Protein AF-A0A957LXC7-F1 (afdb_monomer_lite)

Radius of gyration: 22.35 Å; chains: 1; bounding box: 39×41×68 Å

pLDDT: mean 74.43, std 14.74, range [42.03, 92.44]

Secondary structure (DSSP, 8-state):
----------GGGS-PPPP-EEEE-TTS-EEEES--GGGHHHHHHH-SPPP----------TT----

Foldseek 3Di:
DDDDPPPPPPCVVPPDDDDWDWDQDPVRDIDIPPDDPVCPVVVVVVDGDDDDDPDPPPPPPVPPDDD

Sequence (67 aa):
MSASANSDADLSAFAFPTETEVYIRPDGRVIIADLPAELAALVAELGDPQACAITARVQENPEDKEE

Structure (mmCIF, N/CA/C/O backbone):
data_AF-A0A957LXC7-F1
#
_entry.id   AF-A0A957LXC7-F1
#
loop_
_atom_site.group_PDB
_atom_site.id
_atom_site.type_symbol
_atom_site.label_atom_id
_atom_site.label_alt_id
_atom_site.label_comp_id
_atom_site.label_asym_id
_atom_site.label_entity_id
_atom_site.label_seq_id
_atom_site.pdbx_PDB_ins_code
_atom_site.Cartn_x
_atom_site.Cartn_y
_atom_site.Cartn_z
_atom_site.occupancy
_atom_site.B_iso_or_equiv
_atom_site.auth_seq_id
_atom_site.auth_comp_id
_atom_site.auth_asym_id
_atom_site.auth_atom_id
_atom_site.pdbx_PDB_model_num
ATOM 1 N N . MET A 1 1 ? 27.189 32.926 -34.188 1.00 42.03 1 MET A N 1
ATOM 2 C CA . MET A 1 1 ? 26.279 31.792 -33.936 1.00 42.03 1 MET A CA 1
ATOM 3 C C . MET A 1 1 ? 26.308 31.536 -32.440 1.00 42.03 1 MET A C 1
ATOM 5 O O . MET A 1 1 ? 27.340 31.108 -31.946 1.00 42.03 1 MET A O 1
ATOM 9 N N . SER A 1 2 ? 25.256 31.923 -31.718 1.00 45.78 2 SER A N 1
ATOM 10 C CA . SER A 1 2 ? 25.199 31.816 -30.255 1.00 45.78 2 SER A CA 1
ATOM 11 C C . SER A 1 2 ? 24.452 30.540 -29.886 1.00 45.78 2 SER A C 1
ATOM 13 O O . SER A 1 2 ? 23.243 30.465 -30.084 1.00 45.78 2 SER A O 1
ATOM 15 N N . ALA A 1 3 ? 25.164 29.527 -29.396 1.00 48.22 3 ALA A N 1
ATOM 16 C CA . ALA A 1 3 ? 24.542 28.356 -28.794 1.00 48.22 3 ALA A CA 1
ATOM 17 C C . ALA A 1 3 ? 24.234 28.695 -27.329 1.00 48.22 3 ALA A C 1
ATOM 19 O O . ALA A 1 3 ? 25.149 28.819 -26.518 1.00 48.22 3 ALA A O 1
ATOM 20 N N . SER A 1 4 ? 22.954 28.897 -27.002 1.00 47.88 4 SER A N 1
ATOM 21 C CA . SER A 1 4 ? 22.508 28.854 -25.607 1.00 47.88 4 SER A CA 1
ATOM 22 C C . SER A 1 4 ? 22.524 27.393 -25.182 1.00 47.88 4 SER A C 1
ATOM 24 O O . SER A 1 4 ? 21.678 26.611 -25.609 1.00 47.88 4 SER A O 1
ATOM 26 N N . ALA A 1 5 ? 23.529 27.013 -24.400 1.00 51.47 5 ALA A N 1
ATOM 27 C CA . ALA A 1 5 ? 23.506 25.762 -23.666 1.00 51.47 5 ALA A CA 1
ATOM 28 C C . ALA A 1 5 ? 22.518 25.946 -22.508 1.00 51.47 5 ALA A C 1
ATOM 30 O O . ALA A 1 5 ? 22.866 26.520 -21.478 1.00 51.47 5 ALA A O 1
ATOM 31 N N . ASN A 1 6 ? 21.270 25.513 -22.699 1.00 55.16 6 ASN A N 1
ATOM 32 C CA . ASN A 1 6 ? 20.417 25.207 -21.560 1.00 55.16 6 ASN A CA 1
ATOM 33 C C . ASN A 1 6 ? 21.027 23.973 -20.900 1.00 55.16 6 ASN A C 1
ATOM 35 O O . ASN A 1 6 ? 20.874 22.854 -21.384 1.00 55.16 6 ASN A O 1
ATOM 39 N N . SER A 1 7 ? 21.787 24.200 -19.835 1.00 56.19 7 SER A N 1
ATOM 40 C CA . SER A 1 7 ? 22.126 23.154 -18.886 1.00 56.19 7 SER A CA 1
ATOM 41 C C . SER A 1 7 ? 20.833 22.794 -18.162 1.00 56.19 7 SER A C 1
ATOM 43 O O . SER A 1 7 ? 20.508 23.409 -17.148 1.00 56.19 7 SER A O 1
ATOM 45 N N . ASP A 1 8 ? 20.066 21.855 -18.718 1.00 56.62 8 ASP A N 1
ATOM 46 C CA . ASP A 1 8 ? 19.088 21.092 -17.947 1.00 56.62 8 ASP A CA 1
ATOM 47 C C . ASP A 1 8 ? 19.874 20.446 -16.805 1.00 56.62 8 ASP A C 1
ATOM 49 O O . ASP A 1 8 ? 20.624 19.487 -16.998 1.00 56.62 8 ASP A O 1
ATOM 53 N N . ALA A 1 9 ? 19.829 21.085 -15.637 1.00 58.47 9 ALA A N 1
ATOM 54 C CA . ALA A 1 9 ? 20.450 20.562 -14.441 1.00 58.47 9 ALA A CA 1
ATOM 55 C C . ALA A 1 9 ? 19.805 19.204 -14.177 1.00 58.47 9 ALA A C 1
ATOM 57 O O . ALA A 1 9 ? 18.585 19.108 -14.064 1.00 58.47 9 ALA A O 1
ATOM 58 N N . ASP A 1 10 ? 20.625 18.161 -14.120 1.00 61.53 10 ASP A N 1
ATOM 59 C C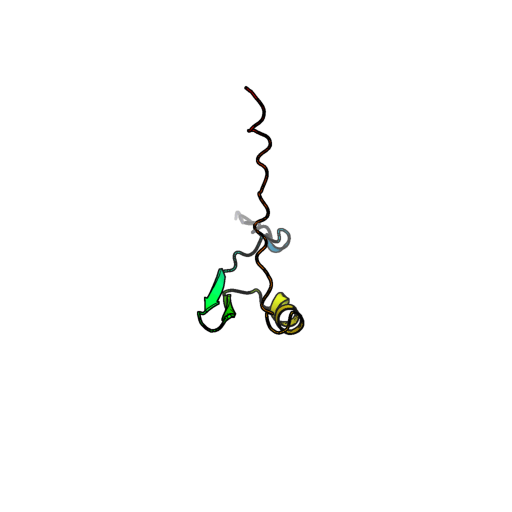A . ASP A 1 10 ? 20.181 16.820 -13.784 1.00 61.53 10 ASP A CA 1
ATOM 60 C C . ASP A 1 10 ? 19.695 16.819 -12.327 1.00 61.53 10 ASP A C 1
ATOM 62 O O . ASP A 1 10 ? 20.467 16.677 -11.376 1.00 61.53 10 ASP A O 1
ATOM 66 N N . LEU A 1 11 ? 18.397 17.074 -12.149 1.00 59.56 11 LEU A N 1
ATOM 67 C CA . LEU A 1 11 ? 17.729 17.093 -10.852 1.00 59.56 11 LEU A CA 1
ATOM 68 C C . LEU A 1 11 ? 17.596 15.685 -10.256 1.00 59.56 11 LEU A C 1
ATOM 70 O O . LEU A 1 11 ? 17.103 15.568 -9.139 1.00 59.56 11 LEU A O 1
ATOM 74 N N . SER A 1 12 ? 18.066 14.630 -10.939 1.00 61.06 12 SER A N 1
ATOM 75 C CA . SER A 1 12 ? 18.082 13.264 -10.397 1.00 61.06 12 SER A CA 1
ATOM 76 C C . SER A 1 12 ? 18.916 13.134 -9.117 1.00 61.06 12 SER A C 1
ATOM 78 O O . SER A 1 12 ? 18.675 12.234 -8.316 1.00 61.06 12 SER A O 1
ATOM 80 N N . ALA A 1 13 ? 19.853 14.062 -8.875 1.00 61.75 13 ALA A N 1
ATOM 81 C CA . ALA A 1 13 ? 20.613 14.141 -7.629 1.00 61.75 13 ALA A CA 1
ATOM 82 C C . ALA A 1 13 ? 19.778 14.628 -6.426 1.00 61.75 13 ALA A C 1
ATOM 84 O O . ALA A 1 13 ? 20.160 14.395 -5.278 1.00 61.75 13 ALA A O 1
ATOM 85 N N . PHE A 1 14 ? 18.643 15.289 -6.668 1.00 60.88 14 PHE A N 1
ATOM 86 C CA . PHE A 1 14 ? 17.673 15.645 -5.640 1.00 60.88 14 PHE A CA 1
ATOM 87 C C . PHE A 1 14 ? 16.543 14.617 -5.680 1.00 60.88 14 PHE A C 1
ATOM 89 O O . PHE A 1 14 ? 15.582 14.764 -6.429 1.00 60.88 14 PHE A O 1
ATOM 96 N N . ALA A 1 15 ? 16.664 13.558 -4.875 1.00 70.06 15 ALA A N 1
ATOM 97 C CA . ALA A 1 15 ? 15.566 12.627 -4.642 1.00 70.06 15 ALA A CA 1
ATOM 98 C C . ALA A 1 15 ? 14.421 13.386 -3.956 1.00 70.06 15 ALA A C 1
ATOM 100 O O . ALA A 1 15 ? 14.404 13.553 -2.735 1.00 70.06 15 ALA A O 1
ATOM 101 N N . PHE A 1 16 ? 13.497 13.919 -4.753 1.00 68.44 16 PHE A N 1
ATOM 102 C CA . PHE A 1 16 ? 12.263 14.475 -4.227 1.00 68.44 16 PHE A CA 1
ATOM 103 C C . PHE A 1 16 ? 11.490 13.343 -3.546 1.00 68.44 16 PHE A C 1
ATOM 105 O O . PHE A 1 16 ? 11.449 12.234 -4.088 1.00 68.44 16 PHE A O 1
ATOM 112 N N . PRO A 1 17 ? 10.903 13.584 -2.361 1.00 71.56 17 PRO A N 1
ATOM 113 C CA . PRO A 1 17 ? 10.051 12.588 -1.736 1.00 71.56 17 PRO A CA 1
ATOM 114 C C . PRO A 1 17 ? 8.942 12.202 -2.718 1.00 71.56 17 PRO A C 1
ATOM 116 O O . PRO A 1 17 ? 8.260 13.071 -3.262 1.00 71.56 17 PRO A O 1
ATOM 119 N N . THR A 1 18 ? 8.803 10.904 -2.975 1.00 74.38 18 THR A N 1
ATOM 120 C CA . THR A 1 18 ? 7.733 10.383 -3.822 1.00 74.38 18 THR A CA 1
ATOM 121 C C . THR A 1 18 ? 6.432 10.412 -3.030 1.00 74.38 18 THR A C 1
ATOM 123 O O . THR A 1 18 ? 6.352 9.839 -1.941 1.00 74.38 18 THR A O 1
ATOM 126 N N . GLU A 1 19 ? 5.421 11.089 -3.566 1.00 84.25 19 GLU A N 1
ATOM 127 C CA . GLU A 1 19 ? 4.051 10.959 -3.074 1.00 84.25 19 GLU A CA 1
ATOM 128 C C . GLU A 1 19 ? 3.521 9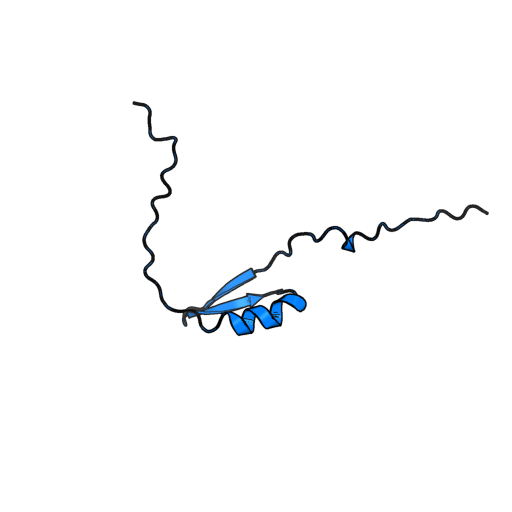.562 -3.430 1.00 84.25 19 GLU A C 1
ATOM 130 O O . GLU A 1 19 ? 3.783 9.063 -4.522 1.00 84.25 19 GLU A O 1
ATOM 135 N N . THR A 1 20 ? 2.848 8.903 -2.487 1.00 86.50 20 THR A N 1
ATOM 136 C CA . THR A 1 20 ? 2.273 7.564 -2.676 1.00 86.50 20 THR A CA 1
ATOM 137 C C . THR A 1 20 ? 0.977 7.451 -1.889 1.00 86.50 20 THR A C 1
ATOM 139 O O . THR A 1 20 ? 0.872 7.911 -0.747 1.00 86.50 20 THR A O 1
ATOM 142 N N . GLU A 1 21 ? -0.021 6.822 -2.492 1.00 92.44 21 GLU A N 1
ATOM 143 C CA . GLU A 1 21 ? -1.331 6.627 -1.899 1.00 92.44 21 GLU A CA 1
ATOM 144 C C . GLU A 1 21 ? -1.451 5.224 -1.315 1.00 92.44 21 GLU A C 1
ATOM 146 O O . GLU A 1 21 ? -1.138 4.213 -1.947 1.00 92.44 21 GLU A O 1
ATOM 151 N N . VAL A 1 22 ? -1.980 5.153 -0.095 1.00 91.31 22 VAL A N 1
ATOM 152 C CA . VAL A 1 22 ? -2.238 3.887 0.588 1.00 91.31 22 VAL A CA 1
ATOM 153 C C . VAL A 1 22 ? -3.729 3.756 0.857 1.00 91.31 22 VAL A C 1
ATOM 155 O O . VAL A 1 22 ? -4.323 4.554 1.581 1.00 91.31 22 VAL A O 1
ATOM 158 N N . TYR A 1 23 ? -4.334 2.711 0.298 1.00 92.12 23 TYR A N 1
ATOM 159 C CA . TYR A 1 23 ? -5.746 2.391 0.475 1.00 92.12 23 TYR A CA 1
ATOM 160 C C . TYR A 1 23 ? -5.908 1.146 1.340 1.00 92.12 23 TYR A C 1
ATOM 162 O O . TYR A 1 23 ? -5.287 0.113 1.090 1.00 92.12 23 TYR A O 1
ATOM 170 N N . ILE A 1 24 ? -6.806 1.218 2.321 1.00 91.38 24 ILE A N 1
ATOM 171 C CA . ILE A 1 24 ? -7.195 0.073 3.148 1.00 91.38 24 ILE A CA 1
ATOM 172 C C . ILE A 1 24 ? -8.605 -0.341 2.741 1.00 91.38 24 ILE A C 1
ATOM 174 O O . ILE A 1 24 ? -9.559 0.429 2.866 1.00 91.38 24 ILE A O 1
ATOM 178 N N . ARG A 1 25 ? -8.742 -1.561 2.223 1.00 91.25 25 ARG A N 1
ATOM 179 C CA . ARG A 1 25 ? -10.039 -2.114 1.827 1.00 91.25 25 ARG A CA 1
ATOM 180 C C . ARG A 1 25 ? -10.811 -2.640 3.044 1.00 91.25 25 ARG A C 1
ATOM 182 O O . ARG A 1 25 ? -10.202 -3.002 4.049 1.00 91.25 25 ARG A O 1
ATOM 189 N N . PRO A 1 26 ? -12.149 -2.776 2.948 1.00 89.88 26 PRO A N 1
ATOM 190 C CA . PRO A 1 26 ? -12.964 -3.329 4.035 1.00 89.88 26 PRO A CA 1
ATOM 191 C C . PRO A 1 26 ? -12.609 -4.769 4.434 1.00 89.88 26 PRO A C 1
ATOM 193 O O . PRO A 1 26 ? -12.919 -5.188 5.542 1.00 89.88 26 PRO A O 1
ATOM 196 N N . ASP A 1 27 ? -11.965 -5.529 3.541 1.00 88.19 27 ASP A N 1
ATOM 197 C CA . ASP A 1 27 ? -11.453 -6.878 3.814 1.00 88.19 27 ASP A CA 1
ATOM 198 C C . ASP A 1 27 ? -10.074 -6.874 4.504 1.00 88.19 27 ASP A C 1
ATOM 200 O O . ASP A 1 27 ? -9.465 -7.928 4.661 1.00 88.19 27 ASP A O 1
ATOM 204 N N . GLY A 1 28 ? -9.576 -5.700 4.910 1.00 85.06 28 GLY A N 1
ATOM 205 C CA . GLY A 1 28 ? -8.298 -5.525 5.601 1.00 85.06 28 GLY A CA 1
ATOM 206 C C . GLY A 1 28 ? -7.078 -5.515 4.681 1.00 85.06 28 GLY A C 1
ATOM 207 O O . GLY A 1 28 ? -5.959 -5.354 5.163 1.00 85.06 28 GLY A O 1
AT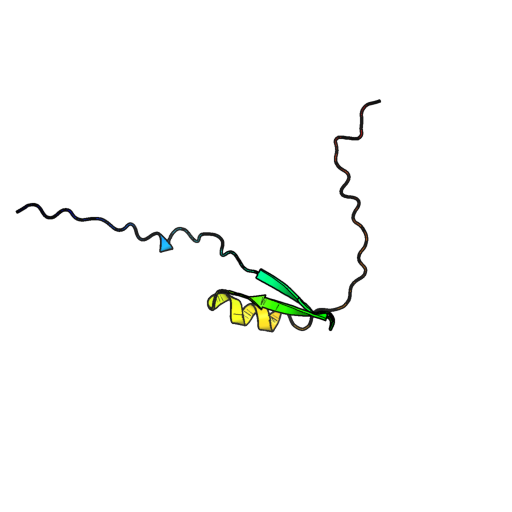OM 208 N N . ARG A 1 29 ? -7.257 -5.662 3.362 1.00 86.94 29 ARG A N 1
ATOM 209 C CA . ARG A 1 29 ? -6.139 -5.610 2.412 1.00 86.94 29 ARG A CA 1
ATOM 210 C C . ARG A 1 29 ? -5.629 -4.185 2.246 1.00 86.94 29 ARG A C 1
ATOM 212 O O . ARG A 1 29 ? -6.421 -3.254 2.089 1.00 86.94 29 ARG A O 1
ATOM 219 N N . VAL A 1 30 ? -4.309 -4.050 2.199 1.00 89.81 30 VAL A N 1
ATOM 220 C CA . VAL A 1 30 ? -3.614 -2.791 1.919 1.00 89.81 30 VAL A CA 1
ATOM 221 C C . VAL A 1 30 ? -3.213 -2.763 0.447 1.00 89.81 30 VAL A C 1
ATOM 223 O O . VAL A 1 30 ? -2.665 -3.734 -0.069 1.00 89.81 30 VAL A O 1
ATOM 226 N N . ILE A 1 31 ? -3.507 -1.659 -0.232 1.00 90.00 31 ILE A N 1
ATOM 227 C CA . ILE A 1 31 ? -3.071 -1.380 -1.600 1.00 90.00 31 ILE A CA 1
ATOM 228 C C . ILE A 1 31 ? -2.184 -0.143 -1.540 1.00 90.00 31 ILE A C 1
ATOM 230 O O . ILE A 1 31 ? -2.631 0.896 -1.062 1.00 90.00 31 ILE A O 1
ATOM 234 N N . ILE A 1 32 ? -0.953 -0.263 -2.031 1.00 91.19 32 ILE A N 1
ATOM 235 C CA . ILE A 1 32 ? -0.026 0.859 -2.190 1.00 91.19 32 ILE A CA 1
ATOM 236 C C . ILE A 1 32 ? -0.011 1.205 -3.679 1.00 91.19 32 ILE A C 1
ATOM 238 O O . ILE A 1 32 ? 0.381 0.370 -4.497 1.00 91.19 32 ILE A O 1
ATOM 242 N N . ALA A 1 33 ? -0.518 2.382 -4.030 1.00 90.75 33 ALA A N 1
ATOM 243 C CA . ALA A 1 33 ? -0.545 2.885 -5.396 1.00 90.75 33 ALA A CA 1
ATOM 244 C C . ALA A 1 33 ? 0.677 3.768 -5.670 1.00 90.75 33 ALA A C 1
ATOM 246 O O . ALA A 1 33 ? 1.304 4.283 -4.744 1.00 90.75 33 ALA A O 1
ATOM 247 N N . ASP A 1 34 ? 1.034 3.871 -6.950 1.00 88.75 34 ASP A N 1
ATOM 248 C CA . ASP A 1 34 ? 2.119 4.726 -7.443 1.00 88.75 34 ASP A CA 1
ATOM 249 C C . ASP A 1 34 ? 3.462 4.523 -6.714 1.00 88.75 34 ASP A C 1
ATOM 251 O O . ASP A 1 34 ? 4.295 5.418 -6.595 1.00 88.75 34 ASP A O 1
ATOM 255 N N . LEU A 1 35 ? 3.695 3.284 -6.259 1.00 87.00 35 LEU A N 1
ATOM 256 C CA . LEU A 1 35 ? 4.937 2.888 -5.612 1.00 87.00 35 LEU A CA 1
ATOM 257 C C . LEU A 1 35 ? 6.093 2.871 -6.631 1.00 87.00 35 LEU A C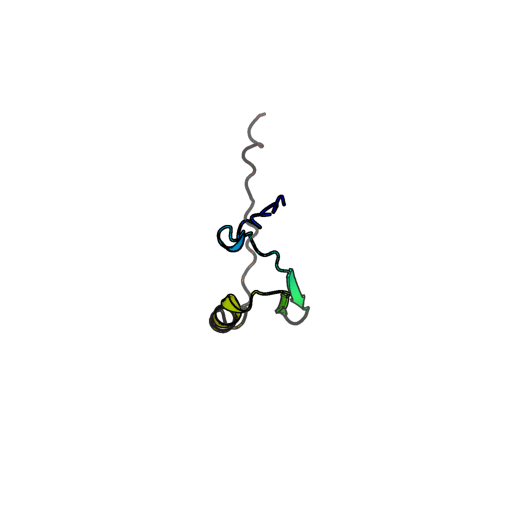 1
ATOM 259 O O . LEU A 1 35 ? 5.996 2.172 -7.648 1.00 87.00 35 LEU A O 1
ATOM 263 N N . PRO A 1 36 ? 7.223 3.535 -6.332 1.00 86.44 36 PRO A N 1
ATOM 264 C CA . PRO A 1 36 ? 8.436 3.432 -7.132 1.00 86.44 36 PRO A CA 1
ATOM 265 C C . PRO A 1 36 ? 8.909 1.984 -7.292 1.00 86.44 36 PRO A C 1
ATOM 267 O O . PRO A 1 36 ? 8.897 1.189 -6.345 1.00 86.44 36 PRO A O 1
ATOM 270 N N . ALA A 1 37 ? 9.352 1.634 -8.499 1.00 87.19 37 ALA A N 1
ATOM 271 C CA . ALA A 1 37 ? 9.701 0.259 -8.853 1.00 87.19 37 ALA A CA 1
ATOM 272 C C . ALA A 1 37 ? 10.840 -0.308 -7.987 1.00 87.19 37 ALA A C 1
ATOM 274 O O . ALA A 1 37 ? 10.855 -1.498 -7.677 1.00 87.19 37 ALA A O 1
ATOM 275 N N . GLU A 1 38 ? 11.766 0.543 -7.552 1.00 86.56 38 GLU A N 1
ATOM 276 C CA . GLU A 1 38 ? 12.872 0.202 -6.661 1.00 86.56 38 GLU A CA 1
ATOM 277 C C . GLU A 1 38 ? 12.415 -0.266 -5.271 1.00 86.56 38 GLU A C 1
ATOM 279 O O . GLU A 1 38 ? 13.133 -1.019 -4.613 1.00 86.56 38 GLU A O 1
ATOM 284 N N . LEU A 1 39 ? 11.211 0.119 -4.835 1.00 86.50 39 LEU A N 1
ATOM 285 C CA . LEU A 1 39 ? 10.649 -0.269 -3.540 1.00 86.50 39 LEU A CA 1
ATOM 286 C C . LEU A 1 39 ? 9.749 -1.511 -3.625 1.00 86.50 39 LEU A C 1
ATOM 288 O O . LEU A 1 39 ? 9.348 -2.045 -2.591 1.00 86.50 39 LEU A O 1
ATOM 292 N N . ALA A 1 40 ? 9.454 -2.015 -4.828 1.00 86.69 40 ALA A N 1
ATOM 293 C CA . ALA A 1 40 ? 8.540 -3.144 -5.017 1.00 86.69 40 ALA A CA 1
ATOM 294 C C . ALA A 1 40 ? 9.000 -4.419 -4.287 1.00 86.69 40 ALA A C 1
ATOM 296 O O . ALA A 1 40 ? 8.177 -5.150 -3.735 1.00 86.69 40 ALA A O 1
ATOM 297 N N . ALA A 1 41 ? 10.314 -4.670 -4.237 1.00 88.44 41 ALA A N 1
ATOM 298 C CA . ALA A 1 41 ? 10.872 -5.812 -3.512 1.00 88.44 41 ALA A CA 1
ATOM 299 C C . ALA A 1 41 ? 10.645 -5.701 -1.995 1.00 88.44 41 ALA A C 1
ATOM 301 O O . ALA A 1 41 ? 10.282 -6.685 -1.357 1.00 88.44 41 ALA A O 1
ATOM 302 N N . LEU A 1 42 ? 10.772 -4.495 -1.434 1.00 89.25 42 LEU A N 1
ATOM 303 C CA . LEU A 1 42 ? 10.576 -4.256 -0.002 1.00 89.25 42 LEU A CA 1
ATOM 304 C C . LEU A 1 42 ? 9.121 -4.490 0.412 1.00 89.25 42 LEU A C 1
ATOM 306 O O . LEU A 1 42 ? 8.867 -5.030 1.483 1.00 89.25 42 LEU A O 1
ATOM 310 N N . VAL A 1 43 ? 8.157 -4.156 -0.450 1.00 86.81 43 VAL A N 1
ATOM 311 C CA . VAL A 1 43 ? 6.736 -4.431 -0.178 1.00 86.81 43 VAL A CA 1
ATOM 312 C C . VAL A 1 43 ? 6.457 -5.926 -0.061 1.00 86.81 43 VAL A C 1
ATOM 314 O O . VAL A 1 43 ? 5.649 -6.327 0.773 1.00 86.81 43 VAL A O 1
ATOM 317 N N . ALA A 1 44 ? 7.155 -6.766 -0.827 1.00 84.62 44 ALA A N 1
ATOM 318 C CA . ALA A 1 44 ? 7.048 -8.213 -0.668 1.00 84.62 44 ALA A CA 1
ATOM 319 C C . ALA A 1 44 ? 7.634 -8.701 0.672 1.00 84.62 44 ALA A C 1
ATOM 321 O O . ALA A 1 44 ? 7.132 -9.668 1.241 1.00 84.62 44 ALA A O 1
ATOM 322 N N . GLU A 1 45 ? 8.663 -8.029 1.198 1.00 91.00 45 GLU A N 1
ATOM 323 C CA . GLU A 1 45 ? 9.291 -8.362 2.485 1.00 91.00 45 GLU A CA 1
ATOM 324 C C . GLU A 1 45 ? 8.446 -7.950 3.700 1.00 91.00 45 GLU A C 1
ATOM 326 O O . GLU A 1 45 ? 8.533 -8.596 4.745 1.00 91.00 45 GLU A O 1
ATOM 331 N N . LEU A 1 46 ? 7.602 -6.918 3.573 1.00 86.00 46 LEU A N 1
ATOM 332 C CA . LEU A 1 46 ? 6.704 -6.464 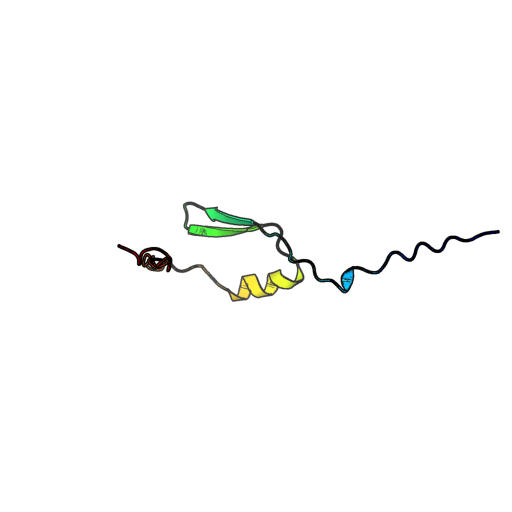4.646 1.00 86.00 46 LEU A CA 1
ATOM 333 C C . LEU A 1 46 ? 5.702 -7.544 5.098 1.00 86.00 46 LEU A C 1
ATOM 335 O O . LEU A 1 46 ? 5.289 -7.543 6.259 1.00 86.00 46 LEU A O 1
ATOM 339 N N . GLY A 1 47 ? 5.334 -8.469 4.206 1.00 84.69 47 GLY A N 1
ATOM 340 C CA . GLY A 1 47 ? 4.379 -9.539 4.490 1.00 84.69 47 GLY A CA 1
ATOM 341 C C . GLY A 1 47 ? 2.938 -9.050 4.682 1.00 84.69 47 GLY A C 1
ATOM 342 O O . GLY A 1 47 ? 2.584 -7.917 4.354 1.00 84.69 47 GLY A O 1
ATOM 343 N N . ASP A 1 48 ? 2.081 -9.936 5.194 1.00 84.94 48 ASP A N 1
ATOM 344 C CA . ASP A 1 48 ? 0.660 -9.632 5.361 1.00 84.94 48 ASP A CA 1
ATOM 345 C C . ASP A 1 48 ? 0.398 -8.746 6.591 1.00 84.94 48 ASP A C 1
ATOM 347 O O . ASP A 1 48 ? 0.876 -9.057 7.692 1.00 84.94 48 ASP A O 1
ATOM 351 N N . PRO A 1 49 ? -0.426 -7.688 6.456 1.00 82.38 49 PRO A N 1
ATOM 352 C CA . PRO A 1 49 ? -0.801 -6.843 7.578 1.00 82.38 49 PRO A CA 1
ATOM 353 C C . PRO A 1 49 ? -1.531 -7.658 8.652 1.00 82.38 49 PRO A C 1
ATOM 355 O O . PRO A 1 49 ? -2.482 -8.390 8.376 1.00 82.38 49 PRO A O 1
ATOM 358 N N . GLN A 1 50 ? -1.089 -7.508 9.900 1.00 81.81 50 GLN A N 1
ATOM 359 C CA . GLN A 1 50 ? -1.702 -8.146 11.063 1.00 81.81 50 GLN A CA 1
ATOM 360 C C . GLN A 1 50 ? -2.599 -7.153 11.798 1.00 81.81 50 GLN A C 1
ATOM 362 O O . GLN A 1 50 ? -2.230 -5.994 11.999 1.00 81.81 50 GLN A O 1
ATOM 367 N N . ALA A 1 51 ? -3.765 -7.617 12.247 1.00 79.69 51 ALA A N 1
ATOM 368 C CA . ALA A 1 51 ? -4.623 -6.819 13.112 1.00 79.69 51 ALA A CA 1
ATOM 369 C C . ALA A 1 51 ? -3.884 -6.494 14.421 1.00 79.69 51 ALA A C 1
ATOM 371 O O . ALA A 1 51 ? -3.367 -7.388 15.093 1.00 79.69 51 ALA A O 1
ATOM 372 N N . CYS A 1 52 ? -3.850 -5.219 14.798 1.00 78.12 52 CYS A N 1
ATOM 373 C CA . CYS A 1 52 ? -3.233 -4.762 16.037 1.00 78.12 52 CYS A CA 1
ATOM 374 C C . CYS A 1 52 ? -4.208 -3.898 16.845 1.00 78.12 52 CYS A C 1
ATOM 376 O O . CYS A 1 52 ? -5.138 -3.295 16.306 1.00 78.12 52 CYS A O 1
ATOM 378 N N . ALA A 1 53 ? -4.018 -3.865 18.166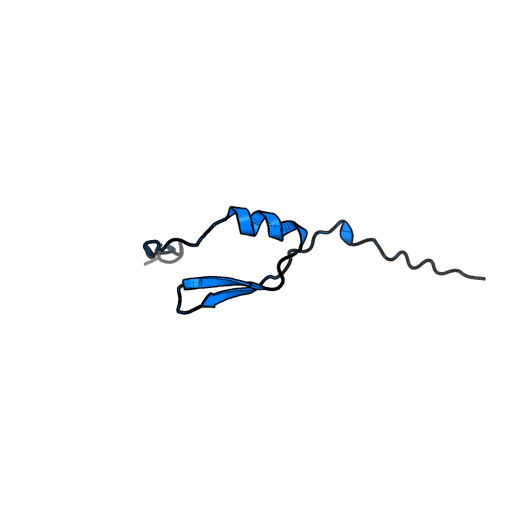 1.00 82.12 53 ALA A N 1
ATOM 379 C CA . ALA A 1 53 ? -4.822 -3.017 19.034 1.00 82.12 53 ALA A CA 1
ATOM 380 C C . ALA A 1 53 ? -4.480 -1.544 18.774 1.00 82.12 53 ALA A C 1
ATOM 382 O O . ALA A 1 53 ? -3.329 -1.133 18.929 1.00 82.12 53 ALA A O 1
ATOM 383 N N . ILE A 1 54 ? -5.486 -0.741 18.422 1.00 79.38 54 ILE A N 1
ATOM 384 C CA . ILE A 1 54 ? -5.343 0.713 18.346 1.00 79.38 54 ILE A CA 1
ATOM 385 C C . ILE A 1 54 ? -5.410 1.240 19.778 1.00 79.38 54 ILE A C 1
ATOM 387 O O . ILE A 1 54 ? -6.485 1.517 20.308 1.00 79.38 54 ILE A O 1
ATOM 391 N N . THR A 1 55 ? -4.261 1.347 20.441 1.00 76.00 55 THR A N 1
ATOM 392 C CA . THR A 1 55 ? -4.182 2.172 21.642 1.00 76.00 55 THR A CA 1
ATOM 393 C C . THR A 1 55 ? -4.212 3.618 21.179 1.00 76.00 55 THR A C 1
ATOM 395 O O . THR A 1 55 ? -3.328 4.061 20.445 1.00 76.00 55 THR A O 1
ATOM 398 N N . ALA A 1 56 ? -5.261 4.353 21.554 1.00 70.19 56 ALA A N 1
ATOM 399 C CA . ALA A 1 56 ? -5.277 5.794 21.377 1.00 70.19 56 ALA A CA 1
ATOM 400 C C . ALA A 1 56 ? -4.066 6.343 22.135 1.00 70.19 56 ALA A C 1
ATOM 402 O O . ALA A 1 56 ? -4.055 6.401 23.364 1.00 70.19 56 ALA A O 1
ATOM 403 N N . ARG A 1 57 ? -3.005 6.679 21.403 1.00 65.25 57 ARG A N 1
ATOM 404 C CA . ARG A 1 57 ? -1.942 7.500 21.955 1.00 65.25 57 ARG A CA 1
ATOM 405 C C . ARG A 1 57 ? -2.592 8.860 22.086 1.00 65.25 57 ARG A C 1
ATOM 407 O O . ARG A 1 57 ? -2.832 9.511 21.073 1.00 65.25 57 ARG A O 1
ATOM 414 N N . VAL A 1 58 ? -2.978 9.230 23.305 1.00 62.03 58 VAL A N 1
ATOM 415 C CA . VAL A 1 58 ? -3.280 10.627 23.600 1.00 62.03 58 VAL A CA 1
ATOM 416 C C . VAL A 1 58 ? -2.009 11.365 23.214 1.00 62.03 58 VAL A C 1
ATOM 418 O O . VAL A 1 58 ? -0.966 11.197 23.842 1.00 62.03 58 VAL A O 1
ATOM 421 N N . GLN A 1 59 ? -2.055 12.058 22.083 1.00 54.34 59 GLN A N 1
ATOM 422 C CA . GLN A 1 59 ? -1.003 12.971 21.703 1.00 54.34 59 GLN A CA 1
ATOM 423 C C . GLN A 1 59 ? -1.203 14.149 22.650 1.00 54.34 59 GLN A C 1
ATOM 425 O O . GLN A 1 59 ? -2.044 15.004 22.398 1.00 54.34 59 GLN A O 1
ATOM 430 N N . GLU A 1 60 ? -0.559 14.089 23.817 1.00 56.59 60 GLU A N 1
ATOM 431 C CA . GLU A 1 60 ? -0.598 15.167 24.798 1.00 56.59 60 GLU A CA 1
ATOM 432 C C . GLU A 1 60 ? -0.035 16.404 24.101 1.00 56.59 60 GLU A C 1
ATOM 434 O O . GLU A 1 60 ? 1.169 16.491 23.847 1.00 56.59 60 GLU A O 1
ATOM 439 N N . ASN A 1 61 ? -0.919 17.315 23.691 1.00 60.22 61 ASN A N 1
ATOM 440 C CA . ASN A 1 61 ? -0.491 18.591 23.154 1.00 60.22 61 ASN A CA 1
ATOM 441 C C . ASN A 1 61 ? 0.055 19.385 24.353 1.00 60.22 61 ASN A C 1
ATOM 443 O O . ASN A 1 61 ? -0.674 19.563 25.331 1.00 60.22 61 ASN A O 1
ATOM 447 N N . PRO A 1 62 ? 1.322 19.830 24.351 1.00 61.44 62 PRO A N 1
ATOM 448 C CA . PRO A 1 62 ? 1.940 20.468 25.516 1.00 61.44 62 PRO A CA 1
ATOM 449 C C . PRO A 1 62 ? 1.341 21.839 25.893 1.00 61.44 62 PRO A C 1
ATOM 451 O O . PRO A 1 62 ? 1.872 22.494 26.784 1.00 61.44 62 PRO A O 1
ATOM 454 N N . GLU A 1 63 ? 0.256 22.273 25.248 1.00 63.22 63 GLU A N 1
ATOM 455 C CA . GLU A 1 63 ? -0.387 23.577 25.453 1.00 63.22 63 GLU A CA 1
ATOM 456 C C . GLU A 1 63 ? -1.498 23.568 26.523 1.00 63.22 63 GLU A C 1
ATOM 458 O O . GLU A 1 63 ? -1.912 24.635 26.961 1.00 63.22 63 GLU A O 1
ATOM 463 N N . ASP A 1 64 ? -1.927 22.406 27.032 1.00 60.91 64 ASP A N 1
ATOM 464 C CA . ASP A 1 64 ? -2.984 22.313 28.062 1.00 60.91 64 ASP A CA 1
ATOM 465 C C . ASP A 1 64 ? -2.463 22.481 29.510 1.00 60.91 64 ASP A C 1
ATOM 467 O O . ASP A 1 64 ? -2.996 21.905 30.462 1.00 60.91 64 ASP A O 1
ATOM 471 N N . LYS A 1 65 ? -1.393 23.260 29.710 1.00 59.44 65 LYS A N 1
ATOM 472 C CA . LYS A 1 65 ? -0.940 23.676 31.046 1.00 59.44 65 LYS A CA 1
ATOM 473 C C . LYS A 1 65 ? -0.847 25.188 31.128 1.00 59.44 65 LYS A C 1
ATOM 475 O O . LYS A 1 65 ? 0.250 25.718 31.030 1.00 59.44 65 LYS A O 1
ATOM 480 N N . GLU A 1 66 ? -1.977 25.840 31.371 1.00 60.00 66 GLU A N 1
ATOM 481 C CA . GLU A 1 66 ? -2.043 27.114 32.095 1.00 60.00 66 GLU A CA 1
ATOM 482 C C . GLU A 1 66 ? -3.509 27.432 32.446 1.00 60.00 66 GLU A C 1
ATOM 484 O O . GLU A 1 66 ? -4.251 27.995 31.646 1.00 60.00 66 GLU A O 1
ATOM 489 N N . GLU A 1 67 ? -3.921 27.055 33.661 1.00 56.78 67 GLU A N 1
ATOM 490 C CA . GLU A 1 67 ? -4.883 27.824 34.466 1.00 56.78 67 GLU A CA 1
ATOM 491 C C . GLU A 1 67 ? -4.386 27.880 35.917 1.00 56.78 67 GLU A C 1
ATOM 493 O O . GLU A 1 67 ? -3.928 26.825 36.426 1.00 56.78 67 GLU A O 1
#